Protein AF-A0A529SNZ4-F1 (afdb_monomer_lite)

Structure (mmCIF, N/CA/C/O backbone):
data_AF-A0A529SNZ4-F1
#
_entry.id   AF-A0A529SNZ4-F1
#
loop_
_atom_site.group_PDB
_atom_site.id
_atom_site.type_symbol
_atom_site.label_atom_id
_atom_site.label_alt_id
_atom_site.label_comp_id
_atom_site.label_asym_id
_atom_site.label_entity_id
_atom_site.label_seq_id
_atom_site.pdbx_PDB_ins_code
_atom_site.Cartn_x
_atom_site.Cartn_y
_atom_site.Cartn_z
_atom_site.occupancy
_atom_site.B_iso_or_equiv
_atom_site.auth_seq_id
_atom_site.auth_comp_id
_atom_site.auth_asym_id
_atom_site.auth_atom_id
_atom_site.pdbx_PDB_model_num
ATOM 1 N N . ALA A 1 1 ? 12.022 3.565 -12.846 1.00 71.38 1 ALA A N 1
ATOM 2 C CA . ALA A 1 1 ? 10.741 2.832 -12.933 1.00 71.38 1 ALA A CA 1
ATOM 3 C C . ALA A 1 1 ? 9.820 3.341 -11.832 1.00 71.38 1 ALA A C 1
ATOM 5 O O . ALA A 1 1 ? 10.311 3.550 -10.730 1.00 71.38 1 ALA A O 1
ATOM 6 N N . ALA A 1 2 ? 8.542 3.593 -12.120 1.00 85.19 2 ALA A N 1
ATOM 7 C CA . ALA A 1 2 ? 7.597 4.060 -11.106 1.00 85.19 2 ALA A CA 1
ATOM 8 C C . ALA A 1 2 ? 7.170 2.895 -10.1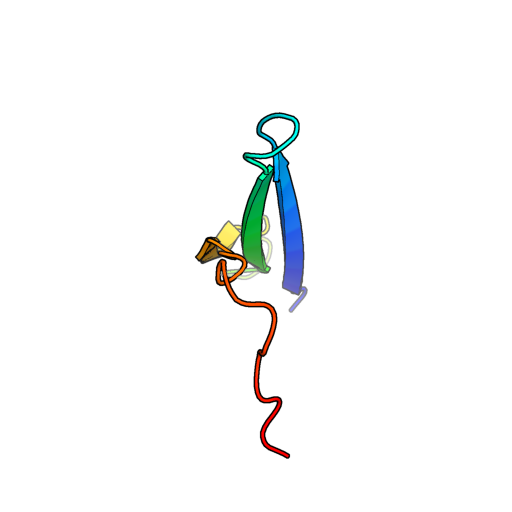98 1.00 85.19 2 ALA A C 1
ATOM 10 O O . ALA A 1 2 ? 6.846 1.812 -10.690 1.00 85.19 2 ALA A O 1
ATOM 11 N N . GLN A 1 3 ? 7.188 3.122 -8.887 1.00 95.00 3 GLN A N 1
ATOM 12 C CA . GLN A 1 3 ? 6.653 2.212 -7.876 1.00 95.00 3 GLN A CA 1
ATOM 13 C C . GLN A 1 3 ? 5.918 3.030 -6.820 1.00 95.00 3 GLN A C 1
ATOM 15 O O . GLN A 1 3 ? 6.309 4.164 -6.535 1.00 95.00 3 GLN A O 1
ATOM 20 N N . TYR A 1 4 ? 4.871 2.458 -6.240 1.00 96.00 4 TYR A N 1
ATOM 21 C CA . TYR A 1 4 ? 4.122 3.083 -5.158 1.00 96.00 4 TYR A CA 1
ATOM 22 C C . TYR A 1 4 ? 3.530 2.029 -4.224 1.00 96.00 4 TYR A C 1
ATOM 24 O O . TYR A 1 4 ? 3.408 0.852 -4.565 1.00 96.00 4 TYR A O 1
ATOM 32 N N . ASN A 1 5 ? 3.168 2.478 -3.028 1.00 97.31 5 ASN A N 1
ATOM 33 C CA . ASN A 1 5 ? 2.440 1.681 -2.054 1.00 97.31 5 ASN A CA 1
ATOM 34 C C . ASN A 1 5 ? 0.951 2.025 -2.143 1.00 97.31 5 ASN A C 1
ATOM 36 O O . ASN A 1 5 ? 0.590 3.200 -2.218 1.00 97.31 5 ASN A O 1
ATOM 40 N N . MET A 1 6 ? 0.101 1.006 -2.118 1.00 97.19 6 MET A N 1
ATOM 41 C CA . MET A 1 6 ? -1.348 1.122 -2.036 1.00 97.19 6 MET A CA 1
ATOM 42 C C . MET A 1 6 ? -1.794 0.550 -0.694 1.00 97.19 6 MET A C 1
ATOM 44 O O . MET A 1 6 ? -1.478 -0.596 -0.378 1.00 97.19 6 MET A O 1
ATOM 48 N N . PHE A 1 7 ? -2.499 1.363 0.090 1.00 96.56 7 PHE A N 1
ATOM 49 C CA . PHE A 1 7 ? -3.124 0.928 1.332 1.00 96.56 7 PHE A CA 1
ATOM 50 C C . PHE A 1 7 ? -4.600 0.664 1.079 1.00 96.56 7 PHE A C 1
ATOM 52 O O . PHE A 1 7 ? -5.323 1.550 0.622 1.00 96.56 7 PHE A O 1
ATOM 59 N N . GLU A 1 8 ? -5.041 -0.542 1.399 1.00 96.44 8 GLU A N 1
ATOM 60 C CA . GLU A 1 8 ? -6.450 -0.911 1.402 1.00 96.44 8 GLU A CA 1
ATOM 61 C C . GLU A 1 8 ? -6.919 -0.971 2.853 1.00 96.44 8 GLU A C 1
ATOM 63 O O . GLU A 1 8 ? -6.284 -1.612 3.692 1.00 96.44 8 GLU A O 1
ATOM 68 N N . ILE A 1 9 ? -8.013 -0.273 3.150 1.00 94.62 9 ILE A N 1
ATOM 69 C CA . ILE A 1 9 ? -8.590 -0.183 4.491 1.00 94.62 9 ILE A CA 1
ATOM 70 C C . ILE A 1 9 ? -10.039 -0.638 4.384 1.00 94.62 9 ILE A C 1
ATOM 72 O O . ILE A 1 9 ? -10.825 -0.055 3.636 1.00 94.62 9 ILE A O 1
ATOM 76 N N . GLY A 1 10 ? -10.393 -1.678 5.129 1.00 94.12 10 GLY A N 1
ATOM 77 C CA . GLY A 1 10 ? -11.749 -2.211 5.158 1.00 94.12 10 GLY A CA 1
ATOM 78 C C . GLY A 1 10 ? -12.081 -2.862 6.494 1.00 94.12 10 GLY A C 1
ATOM 79 O O . GLY A 1 10 ? -11.312 -2.792 7.451 1.00 94.12 10 GLY A O 1
ATOM 80 N N . GLY A 1 11 ? -13.231 -3.527 6.552 1.00 91.00 11 GLY A N 1
ATOM 81 C CA . GLY A 1 11 ? -13.745 -4.118 7.785 1.00 91.00 11 GLY A CA 1
ATOM 82 C C . GLY A 1 11 ? -14.699 -3.190 8.528 1.00 91.00 11 GLY A C 1
ATOM 83 O O . GLY A 1 11 ? -15.295 -2.290 7.939 1.00 91.00 11 GLY A O 1
ATOM 84 N N . GLU A 1 12 ? -14.873 -3.462 9.815 1.00 92.56 12 GLU A N 1
ATOM 85 C CA . GLU A 1 12 ? -15.874 -2.815 10.664 1.00 92.56 12 GLU A CA 1
ATOM 86 C C . GLU A 1 12 ? -15.238 -2.302 11.955 1.00 92.56 12 GLU A C 1
ATOM 88 O O . GLU A 1 12 ? -14.095 -2.624 12.291 1.00 92.56 12 GLU A O 1
ATOM 93 N N . ARG A 1 13 ? -15.991 -1.502 12.717 1.00 87.56 13 ARG A N 1
ATOM 94 C CA . ARG A 1 13 ? -15.534 -0.988 14.011 1.00 87.56 13 ARG A CA 1
ATOM 95 C C . ARG A 1 13 ? -15.088 -2.147 14.912 1.00 87.56 13 ARG A C 1
ATOM 97 O O . ARG A 1 13 ? -15.884 -3.013 15.248 1.00 87.56 13 ARG A O 1
ATOM 104 N N . GLY A 1 14 ? -13.829 -2.114 15.348 1.00 86.88 14 GLY A N 1
ATOM 105 C CA . GLY A 1 14 ? -13.238 -3.146 16.210 1.00 86.88 14 GLY A CA 1
ATOM 106 C C . GLY A 1 14 ? -12.652 -4.348 15.461 1.00 86.88 14 GLY A C 1
ATOM 107 O O . GLY A 1 14 ? -12.024 -5.187 16.092 1.00 86.88 14 GLY A O 1
ATOM 108 N N . ASN A 1 15 ? -12.802 -4.408 14.137 1.00 87.62 15 ASN A N 1
ATOM 109 C CA . ASN A 1 15 ? -12.229 -5.441 13.276 1.00 87.62 15 ASN A CA 1
ATOM 110 C C . ASN A 1 15 ? -11.780 -4.829 11.938 1.00 87.62 15 ASN A C 1
ATOM 112 O O . ASN A 1 15 ? -12.262 -5.184 10.856 1.00 87.62 15 ASN A O 1
ATOM 116 N N . TRP A 1 16 ? -10.900 -3.833 12.035 1.00 89.88 16 TRP A N 1
ATOM 117 C CA . TRP A 1 16 ? -10.297 -3.198 10.870 1.00 89.88 16 TRP A CA 1
ATOM 118 C C . TRP A 1 16 ? -9.287 -4.138 10.230 1.00 89.88 16 TRP A C 1
ATOM 120 O O . TRP A 1 16 ? -8.491 -4.773 10.915 1.00 89.88 16 TRP A O 1
ATOM 130 N N . ARG A 1 17 ? -9.303 -4.184 8.903 1.00 92.44 17 ARG A N 1
ATOM 131 C CA . ARG A 1 17 ? -8.332 -4.915 8.097 1.00 92.44 17 ARG A CA 1
ATOM 132 C C . ARG A 1 17 ? -7.579 -3.916 7.242 1.00 92.44 17 ARG A C 1
ATOM 134 O O . ARG A 1 17 ? -8.195 -3.147 6.502 1.00 92.44 17 ARG A O 1
ATOM 141 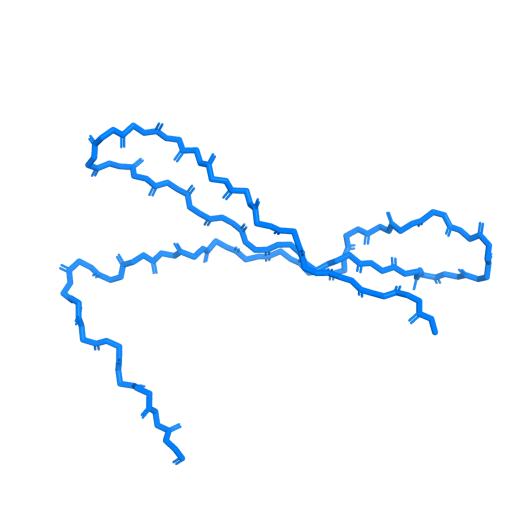N N . LEU A 1 18 ? -6.259 -3.929 7.370 1.00 93.94 18 LEU A N 1
ATOM 142 C CA . LEU A 1 18 ? -5.365 -3.116 6.563 1.00 93.94 18 LEU A CA 1
ATOM 143 C C . LEU A 1 18 ? -4.490 -4.032 5.716 1.00 93.94 18 LEU A C 1
ATOM 145 O O . LEU A 1 18 ? -3.946 -5.013 6.216 1.00 93.94 18 LEU A O 1
ATOM 149 N N . ARG A 1 19 ? -4.321 -3.687 4.442 1.00 95.81 19 ARG A N 1
ATOM 150 C CA . ARG A 1 19 ? -3.400 -4.369 3.531 1.00 95.81 19 ARG A CA 1
ATOM 151 C C . ARG A 1 19 ? -2.493 -3.357 2.859 1.00 95.81 19 ARG A 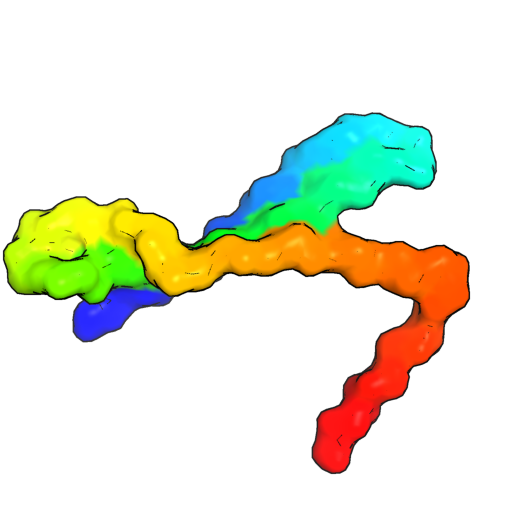C 1
ATOM 153 O O . ARG A 1 19 ? -2.945 -2.302 2.415 1.00 95.81 19 ARG A O 1
ATOM 160 N N . LEU A 1 20 ? -1.211 -3.694 2.792 1.00 97.38 20 LEU A N 1
ATOM 161 C CA . LEU A 1 20 ? -0.205 -2.953 2.050 1.00 97.38 20 LEU A CA 1
ATOM 162 C C . LEU A 1 20 ? 0.182 -3.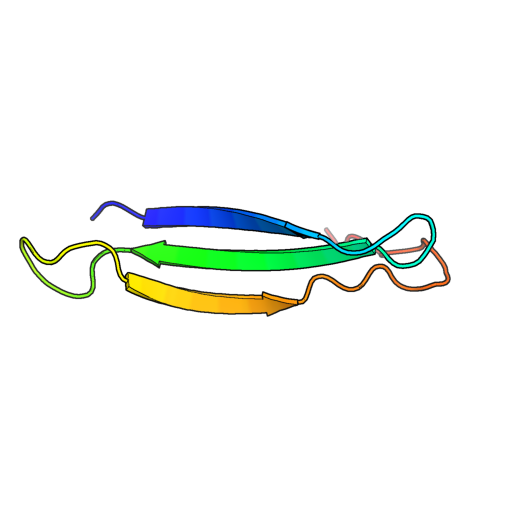743 0.805 1.00 97.38 20 LEU A C 1
ATOM 164 O O . LEU A 1 20 ? 0.776 -4.818 0.904 1.00 97.38 20 LEU A O 1
ATOM 168 N N . THR A 1 21 ? -0.076 -3.148 -0.355 1.00 98.00 21 THR A N 1
ATOM 169 C CA . THR A 1 21 ? 0.317 -3.692 -1.654 1.00 98.00 21 THR A CA 1
ATOM 170 C C . THR A 1 21 ? 1.338 -2.767 -2.306 1.00 98.00 21 THR A C 1
ATOM 172 O O . THR A 1 21 ? 1.060 -1.596 -2.574 1.00 98.00 21 THR A O 1
ATOM 175 N N . ARG A 1 22 ? 2.541 -3.272 -2.586 1.00 97.69 22 ARG A N 1
ATOM 176 C CA . ARG A 1 22 ? 3.534 -2.571 -3.407 1.00 97.69 22 ARG A CA 1
ATOM 177 C C . ARG A 1 22 ? 3.235 -2.839 -4.871 1.00 97.69 22 ARG A C 1
ATOM 179 O O . ARG A 1 22 ? 3.244 -3.994 -5.291 1.00 97.69 22 ARG A O 1
ATOM 186 N N . ARG A 1 23 ? 3.044 -1.778 -5.653 1.00 96.75 23 ARG A N 1
ATOM 187 C CA . ARG A 1 23 ? 2.802 -1.856 -7.096 1.00 96.75 23 ARG A CA 1
ATOM 188 C C . ARG A 1 23 ? 3.933 -1.219 -7.878 1.00 96.75 23 ARG A C 1
ATOM 190 O O . ARG A 1 23 ? 4.528 -0.230 -7.446 1.00 96.75 23 ARG A O 1
ATOM 197 N N . GLY A 1 24 ? 4.224 -1.779 -9.043 1.00 95.56 24 GLY A N 1
ATOM 198 C CA . GLY A 1 24 ? 5.273 -1.265 -9.908 1.00 95.56 24 GLY A CA 1
ATOM 199 C C . GLY A 1 24 ? 5.312 -1.932 -11.271 1.00 95.56 24 GLY A C 1
ATOM 200 O O . GLY A 1 24 ? 4.532 -2.829 -11.575 1.00 95.56 24 GLY A O 1
ATOM 201 N N . LEU A 1 25 ? 6.222 -1.446 -12.108 1.00 94.31 25 LEU A N 1
ATOM 202 C CA . LEU A 1 25 ? 6.414 -1.948 -13.464 1.00 94.31 25 LEU A CA 1
ATOM 203 C C . LEU A 1 25 ? 7.201 -3.263 -13.444 1.00 94.31 25 LEU A C 1
ATOM 205 O O . LEU A 1 25 ? 8.288 -3.319 -12.869 1.00 94.31 25 LEU A O 1
ATOM 209 N N . THR A 1 26 ? 6.691 -4.283 -14.130 1.00 91.56 26 THR A N 1
ATOM 210 C CA . THR A 1 26 ? 7.389 -5.561 -14.373 1.00 91.56 26 THR A CA 1
ATOM 211 C C . THR A 1 26 ? 8.080 -5.615 -15.737 1.00 91.56 26 THR A C 1
ATOM 213 O O . THR A 1 26 ? 8.859 -6.526 -15.998 1.00 91.56 26 THR A O 1
ATOM 216 N N . GLY A 1 27 ? 7.852 -4.615 -16.592 1.00 88.94 27 GLY A N 1
ATOM 217 C CA . GLY A 1 27 ? 8.509 -4.458 -17.886 1.00 88.94 27 GLY A CA 1
ATOM 218 C C . GLY A 1 27 ? 8.322 -3.051 -18.471 1.00 88.94 27 GLY A C 1
ATOM 219 O O . GLY A 1 27 ? 7.535 -2.261 -17.937 1.00 88.94 27 GLY A O 1
ATOM 220 N N . PRO A 1 28 ? 9.042 -2.704 -19.554 1.00 86.25 28 PRO A N 1
ATOM 221 C CA . PRO A 1 28 ? 8.888 -1.419 -20.233 1.00 86.25 28 PRO A CA 1
ATOM 222 C C . PRO A 1 28 ? 7.460 -1.234 -20.761 1.00 86.25 28 PRO A C 1
ATOM 224 O O . PRO A 1 28 ? 6.916 -2.138 -21.384 1.00 86.25 28 PRO A O 1
ATOM 227 N N . ALA A 1 29 ? 6.864 -0.063 -20.514 1.00 85.25 29 ALA A N 1
ATOM 228 C CA . ALA A 1 29 ? 5.514 0.313 -20.961 1.00 85.25 29 ALA A CA 1
ATOM 229 C C . ALA A 1 29 ? 4.350 -0.594 -20.492 1.00 85.25 29 ALA A C 1
ATOM 231 O O . ALA A 1 29 ? 3.214 -0.393 -20.917 1.00 85.25 29 ALA A O 1
ATOM 232 N N . MET A 1 30 ? 4.595 -1.545 -19.586 1.00 88.69 30 MET A N 1
ATOM 233 C CA . MET A 1 30 ? 3.536 -2.338 -18.957 1.00 88.69 30 MET A CA 1
ATOM 234 C C . MET A 1 30 ? 2.795 -1.509 -17.898 1.00 88.69 30 MET A C 1
ATOM 236 O O . MET A 1 30 ? 3.408 -0.651 -17.262 1.00 88.69 30 MET A O 1
ATOM 240 N N . PRO A 1 31 ? 1.496 -1.746 -17.650 1.00 91.25 31 PRO A N 1
ATOM 241 C CA . PRO A 1 31 ? 0.816 -1.131 -16.515 1.00 91.25 31 PRO A CA 1
ATOM 242 C C . PRO A 1 31 ? 1.420 -1.619 -15.181 1.00 91.25 31 PRO A C 1
ATOM 244 O O . PRO A 1 31 ? 1.923 -2.744 -15.115 1.00 91.25 31 PRO A O 1
ATOM 247 N N . PRO A 1 32 ? 1.357 -0.821 -14.096 1.00 93.31 32 PRO A N 1
ATOM 248 C CA . PRO A 1 32 ? 1.795 -1.273 -12.779 1.00 93.31 32 PRO A CA 1
ATOM 249 C C . PRO A 1 32 ? 1.010 -2.499 -12.288 1.00 93.31 32 PRO A C 1
ATOM 251 O O . PRO A 1 32 ? -0.221 -2.465 -12.180 1.00 93.31 32 PRO A O 1
ATOM 254 N N . SER A 1 33 ? 1.727 -3.558 -11.921 1.00 95.56 33 SER A N 1
ATOM 255 C CA . SER A 1 33 ? 1.171 -4.766 -11.307 1.00 95.56 33 SER A CA 1
ATOM 256 C C . SER A 1 33 ? 1.549 -4.851 -9.833 1.00 95.56 33 SER A C 1
ATOM 258 O O . SER A 1 33 ? 2.420 -4.118 -9.357 1.00 95.56 33 SER A O 1
ATOM 260 N N . ASP A 1 34 ? 0.901 -5.755 -9.110 1.00 97.06 34 ASP A N 1
ATOM 261 C CA . ASP A 1 34 ? 1.253 -6.041 -7.725 1.00 97.06 34 ASP A CA 1
ATOM 262 C C . ASP A 1 34 ? 2.595 -6.778 -7.692 1.00 97.06 34 ASP A C 1
ATOM 264 O O . ASP A 1 34 ? 2.815 -7.746 -8.420 1.00 97.06 34 ASP A O 1
ATOM 268 N N . LEU A 1 35 ? 3.517 -6.271 -6.880 1.00 96.19 35 LEU A N 1
ATOM 269 C CA . LEU A 1 35 ? 4.852 -6.834 -6.677 1.00 96.19 35 LEU A CA 1
ATOM 270 C C . LEU A 1 35 ? 4.938 -7.567 -5.338 1.00 96.19 35 LEU A C 1
ATOM 272 O O . LEU A 1 35 ? 5.645 -8.561 -5.214 1.00 96.19 35 LEU A O 1
ATOM 276 N N . GLN A 1 36 ? 4.236 -7.054 -4.328 1.00 97.06 36 GLN A N 1
ATOM 277 C CA . GLN A 1 36 ? 4.178 -7.629 -2.991 1.00 97.06 36 GLN A CA 1
ATOM 278 C C . GLN A 1 36 ? 2.877 -7.205 -2.317 1.00 97.06 36 GLN A C 1
ATOM 280 O O . GLN A 1 36 ? 2.469 -6.055 -2.461 1.00 97.06 36 GLN A O 1
ATOM 285 N N . SER A 1 37 ? 2.274 -8.102 -1.542 1.00 96.88 37 SER A N 1
ATOM 286 C CA . SER A 1 37 ? 1.126 -7.807 -0.686 1.00 96.88 37 SER A CA 1
ATOM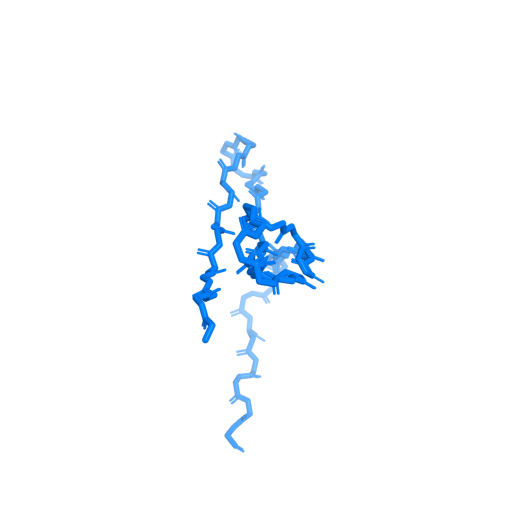 287 C C . SER A 1 37 ? 1.368 -8.378 0.705 1.00 96.88 37 SER A C 1
ATOM 289 O O . SER A 1 37 ? 1.872 -9.495 0.833 1.00 96.88 37 SER A O 1
ATOM 291 N N . MET A 1 38 ? 1.008 -7.619 1.735 1.00 95.94 38 MET A N 1
ATOM 292 C CA . MET A 1 38 ? 0.998 -8.088 3.117 1.00 95.94 38 MET A CA 1
ATOM 293 C C . MET A 1 38 ? -0.197 -7.517 3.871 1.00 95.94 38 MET A C 1
ATOM 295 O O . MET A 1 38 ? -0.548 -6.346 3.701 1.00 95.94 38 MET A O 1
ATOM 299 N N . ASP A 1 39 ? -0.796 -8.347 4.717 1.00 93.88 39 ASP A N 1
ATOM 300 C CA . ASP A 1 39 ? -1.785 -7.888 5.680 1.00 93.88 39 ASP A CA 1
ATOM 301 C C . ASP A 1 39 ? -1.051 -7.213 6.847 1.00 93.88 39 ASP A C 1
ATOM 303 O O . ASP A 1 39 ? -0.028 -7.697 7.339 1.00 93.88 39 ASP A O 1
ATOM 307 N N . LEU A 1 40 ? -1.540 -6.038 7.231 1.00 90.81 40 LEU A N 1
ATOM 308 C CA . LEU A 1 40 ? -1.031 -5.260 8.347 1.00 90.81 40 LEU A CA 1
ATOM 309 C C . LEU A 1 40 ? -1.917 -5.547 9.556 1.00 90.81 40 LEU A C 1
ATOM 311 O O . LEU A 1 40 ? -2.894 -4.840 9.806 1.00 90.81 40 LEU A O 1
ATOM 315 N N . ASP A 1 41 ? -1.574 -6.596 10.295 1.00 80.69 41 ASP A N 1
ATOM 316 C CA . ASP A 1 41 ? -2.201 -6.850 11.586 1.00 80.69 41 ASP A CA 1
ATOM 317 C C . ASP A 1 41 ? -1.700 -5.838 12.617 1.00 80.69 41 ASP A C 1
ATOM 319 O O . ASP A 1 41 ? -0.501 -5.574 12.740 1.00 80.69 41 ASP A O 1
ATOM 323 N N . VAL A 1 42 ? -2.633 -5.283 13.388 1.00 66.75 42 VAL A N 1
ATOM 324 C CA . VAL A 1 42 ? -2.306 -4.556 14.613 1.00 66.75 42 VAL A CA 1
ATOM 325 C C . VAL A 1 42 ? -2.207 -5.605 15.720 1.00 66.75 42 VAL A C 1
ATOM 327 O O . VAL A 1 42 ? -3.221 -6.236 16.026 1.00 66.75 42 VAL A O 1
ATOM 330 N N . PRO A 1 43 ? -1.028 -5.828 16.331 1.00 59.91 43 PRO A N 1
ATOM 331 C CA . PRO A 1 43 ? -0.935 -6.703 17.490 1.00 59.91 43 PRO A CA 1
ATOM 332 C C . PRO A 1 43 ? -1.911 -6.207 18.560 1.00 59.91 43 PRO A C 1
ATOM 334 O O . PRO A 1 43 ? -1.922 -5.015 18.871 1.00 59.91 43 PRO A O 1
ATOM 337 N N . ALA A 1 44 ? -2.727 -7.110 19.113 1.00 58.69 44 ALA A N 1
ATOM 338 C CA . ALA A 1 44 ? -3.732 -6.775 20.127 1.00 58.69 44 ALA A CA 1
ATOM 339 C C . ALA A 1 44 ? -3.133 -6.037 21.345 1.00 58.69 44 ALA A C 1
ATOM 341 O O . ALA A 1 44 ? -3.820 -5.237 21.974 1.00 58.69 44 ALA A O 1
ATOM 342 N N . ASP A 1 45 ? -1.835 -6.227 21.603 1.00 58.72 45 ASP A N 1
ATOM 343 C CA . ASP A 1 45 ? -1.039 -5.424 22.525 1.00 58.72 45 ASP A CA 1
ATOM 344 C C . ASP A 1 45 ? -0.169 -4.435 21.740 1.00 58.72 45 ASP A C 1
ATOM 346 O O . ASP A 1 45 ? 0.852 -4.804 21.156 1.00 58.72 45 ASP A O 1
ATOM 350 N N . GLY A 1 46 ? -0.574 -3.163 21.725 1.00 52.03 46 GLY A N 1
ATOM 351 C CA . GLY A 1 46 ? 0.028 -2.058 20.968 1.00 52.03 46 GLY A CA 1
ATOM 352 C C . GLY A 1 46 ? 1.454 -1.658 21.373 1.00 52.03 46 GLY A C 1
ATOM 353 O O . GLY A 1 46 ? 1.719 -0.487 21.645 1.00 52.03 46 GLY A O 1
ATOM 354 N N . ARG A 1 47 ? 2.403 -2.597 21.394 1.00 56.44 47 ARG A N 1
ATOM 355 C CA . ARG A 1 47 ? 3.825 -2.330 21.624 1.00 56.44 47 ARG A CA 1
ATOM 356 C C . ARG A 1 47 ? 4.668 -2.909 20.495 1.00 56.44 47 ARG A C 1
ATOM 358 O O . ARG A 1 47 ? 5.396 -3.882 20.660 1.00 56.44 47 ARG A O 1
ATOM 365 N N . GLN A 1 48 ? 4.598 -2.265 19.335 1.00 56.34 48 GLN A N 1
ATOM 366 C CA . GLN A 1 48 ? 5.559 -2.504 18.267 1.00 56.34 48 GLN A CA 1
ATOM 367 C C . GLN A 1 48 ? 6.888 -1.828 18.639 1.00 56.34 48 GLN A C 1
ATOM 369 O O . GLN A 1 48 ? 7.016 -0.605 18.608 1.00 56.34 48 GLN A O 1
ATOM 374 N N . LEU A 1 49 ? 7.876 -2.633 19.036 1.00 61.12 49 LEU A N 1
ATOM 375 C CA . LEU A 1 49 ? 9.259 -2.192 19.212 1.00 61.12 49 LEU A CA 1
ATOM 376 C C . LEU A 1 49 ? 9.825 -1.798 17.842 1.00 61.12 49 LEU A C 1
ATOM 378 O O . LEU A 1 49 ? 10.220 -2.660 17.058 1.00 61.12 49 LEU A O 1
ATOM 382 N N . VAL A 1 50 ? 9.884 -0.497 17.558 1.00 62.41 50 VAL A N 1
ATOM 383 C CA . VAL A 1 50 ? 10.711 0.026 16.466 1.00 62.41 50 VAL A CA 1
ATOM 384 C C . VAL A 1 50 ? 12.164 -0.096 16.926 1.00 62.41 50 VAL A C 1
ATOM 386 O O . VAL A 1 50 ? 12.624 0.686 17.754 1.00 62.41 50 VAL A O 1
ATOM 389 N N . ARG A 1 51 ? 12.870 -1.133 16.466 1.00 58.66 51 ARG A N 1
ATOM 390 C CA . ARG A 1 51 ? 14.321 -1.241 16.663 1.00 58.66 51 ARG A CA 1
ATOM 391 C C . ARG A 1 51 ? 15.007 -0.339 15.636 1.00 58.66 51 ARG A C 1
ATOM 393 O O . ARG A 1 51 ? 14.849 -0.564 14.439 1.00 58.66 51 ARG A O 1
ATOM 400 N N . SER A 1 52 ? 15.690 0.687 16.142 1.00 6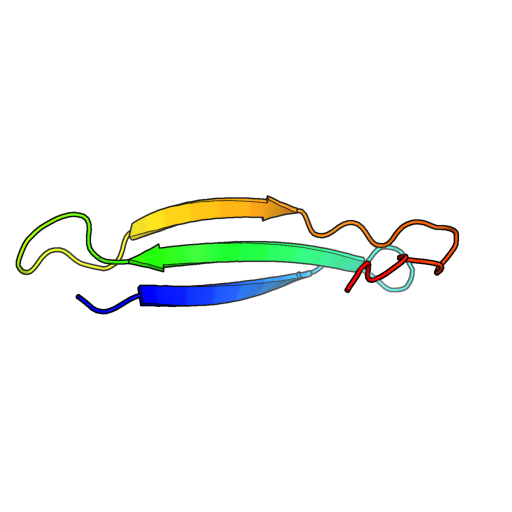1.19 52 SER A N 1
ATOM 401 C CA . SER A 1 52 ? 16.649 1.539 15.425 1.00 61.19 52 SER A CA 1
ATOM 402 C C . SER A 1 52 ? 17.913 0.778 15.057 1.00 61.19 52 SER A C 1
ATOM 404 O O . SER A 1 52 ? 18.348 -0.013 15.929 1.00 61.19 52 SER A O 1
#

Secondary structure (DSSP, 8-state):
--EEEEEEEEEETTEEEEEEEEEE-SSTTPPPEEEEEEEE---SS-------

pLDDT: mean 85.44, std 14.45, range [52.03, 98.0]

Radius of gyration: 14.83 Å; chains: 1; bounding box: 32×12×44 Å

Sequence (52 aa):
AAQYNMFEIGGERGNWRLRLTRRGLTGPAMPPSDLQSMDLDVPADGRQLVRS

Foldseek 3Di:
DDKDWDWDWDDDVPDIKIKIWIWDDPDPPDDIDTPDMDIDDCPPPNDDPPDD